Protein AF-A0A958QUV6-F1 (afdb_monomer_lite)

Foldseek 3Di:
DDPVLVVVLVVLLVVLLVVCVPVVDDSLVSSLVVCVVRPDPVCSVVVSVVSVCVSVVVVCVVCVVVDPPLLVVLLVLLQVLLQVVQVVVVVPDPDPVVLVVVQVVVVCCVVPPDPDDDDDPDDSNCSSVVNNVCNNCCVSHNSD

Secondary structure (DSSP, 8-state):
--HHHHHHHHHHHHHHHHHHHHHSS-HHHHHHHHHTTTS-HHHHHHHHHHHHHHHHHHHHHHTGGGS-HHHHHHHHHHHHHHHHHHHHHHHT---THHHHHHHHHHHHHHHH--SS-------TTHHHHHHHHHHHHHHHH---

Structure (mmCIF, N/CA/C/O backbone):
data_AF-A0A958QUV6-F1
#
_entry.id   AF-A0A958QUV6-F1
#
loop_
_atom_site.group_PDB
_atom_site.id
_atom_site.type_symbol
_atom_site.label_atom_id
_atom_site.label_alt_id
_atom_site.label_comp_id
_atom_site.label_asym_id
_atom_site.label_entity_id
_atom_site.label_seq_id
_atom_site.pdbx_PDB_ins_code
_atom_site.Cartn_x
_atom_site.Cartn_y
_atom_site.Cartn_z
_atom_site.occupancy
_atom_site.B_iso_or_equiv
_atom_site.auth_seq_id
_atom_site.auth_comp_id
_atom_site.auth_asym_id
_atom_site.auth_atom_id
_atom_site.pdbx_PDB_model_num
ATOM 1 N N . MET A 1 1 ? -9.850 8.803 21.828 1.00 79.44 1 MET A N 1
ATOM 2 C CA . MET A 1 1 ? -8.582 8.051 21.826 1.00 79.44 1 MET A CA 1
ATOM 3 C C . MET A 1 1 ? -7.731 8.603 22.948 1.00 79.44 1 MET A C 1
ATOM 5 O O . MET A 1 1 ? -7.523 9.813 22.984 1.00 79.44 1 MET A O 1
ATOM 9 N N . ASN A 1 2 ? -7.358 7.765 23.907 1.00 90.81 2 ASN A N 1
ATOM 10 C CA . ASN A 1 2 ? -6.481 8.162 25.010 1.00 90.81 2 ASN A CA 1
ATOM 11 C C . ASN A 1 2 ? -4.998 7.973 24.603 1.00 90.81 2 ASN A C 1
ATOM 13 O O . ASN A 1 2 ? -4.694 7.488 23.514 1.00 90.81 2 ASN A O 1
ATOM 17 N N . TRP A 1 3 ? -4.055 8.369 25.460 1.00 92.62 3 TRP A N 1
ATOM 18 C CA . TRP A 1 3 ? -2.621 8.235 25.163 1.00 92.62 3 TRP A CA 1
ATOM 19 C C . TRP A 1 3 ? -2.143 6.779 25.049 1.00 92.62 3 TRP A C 1
ATOM 21 O O . TRP A 1 3 ? -1.209 6.498 24.295 1.00 92.62 3 TRP A O 1
ATOM 31 N N . LEU A 1 4 ? -2.790 5.849 25.757 1.00 93.38 4 LEU A N 1
ATOM 32 C CA . LEU A 1 4 ? -2.481 4.417 25.690 1.00 93.38 4 LEU A CA 1
ATOM 33 C C . LEU A 1 4 ? -2.798 3.859 24.299 1.00 93.38 4 LEU A C 1
ATOM 35 O O . LEU A 1 4 ? -1.949 3.202 23.702 1.00 93.38 4 LEU A O 1
ATOM 39 N N . ASP A 1 5 ? -3.969 4.197 23.759 1.00 91.44 5 ASP A N 1
ATOM 40 C CA . ASP A 1 5 ? -4.424 3.805 22.424 1.00 91.44 5 ASP A CA 1
ATOM 41 C C . ASP A 1 5 ? -3.421 4.241 21.347 1.00 91.44 5 ASP A C 1
ATOM 43 O O . ASP A 1 5 ? -3.009 3.451 20.499 1.00 91.44 5 ASP A O 1
ATOM 47 N N . ILE A 1 6 ? -2.990 5.506 21.404 1.00 91.25 6 ILE A N 1
ATOM 48 C CA . ILE A 1 6 ? -2.030 6.079 20.452 1.00 91.25 6 ILE A CA 1
ATOM 49 C C . ILE A 1 6 ? -0.692 5.342 20.535 1.00 91.25 6 ILE A C 1
ATOM 51 O O . ILE A 1 6 ? -0.114 4.987 19.508 1.00 91.25 6 ILE A O 1
ATOM 55 N N . THR A 1 7 ? -0.214 5.082 21.752 1.00 93.38 7 THR A N 1
ATOM 56 C CA . THR A 1 7 ? 1.058 4.384 21.978 1.00 93.38 7 THR A CA 1
ATOM 57 C C . THR A 1 7 ? 0.999 2.947 21.458 1.00 93.38 7 THR A C 1
ATOM 59 O O . THR A 1 7 ? 1.919 2.503 20.771 1.00 93.38 7 THR A O 1
ATOM 62 N N . LEU A 1 8 ? -0.103 2.236 21.712 1.00 93.19 8 LEU A N 1
ATOM 63 C CA . LEU A 1 8 ? -0.324 0.879 21.215 1.00 93.19 8 LEU A CA 1
ATOM 64 C C . LEU A 1 8 ? -0.334 0.844 19.682 1.00 93.19 8 LEU A C 1
ATOM 66 O O . LEU A 1 8 ? 0.349 0.016 19.079 1.00 93.19 8 LEU A O 1
ATOM 70 N N . LEU A 1 9 ? -1.066 1.765 19.053 1.00 92.88 9 LEU A N 1
ATOM 71 C CA . LEU A 1 9 ? -1.142 1.871 17.596 1.00 92.88 9 LEU A CA 1
ATOM 72 C C . LEU A 1 9 ? 0.214 2.218 16.973 1.00 92.88 9 LEU A C 1
ATOM 74 O O . LEU A 1 9 ? 0.556 1.662 15.932 1.00 92.88 9 LEU A O 1
ATOM 78 N N . ALA A 1 10 ? 1.007 3.082 17.611 1.00 93.12 10 ALA A N 1
ATOM 79 C CA . ALA A 1 10 ? 2.353 3.415 17.153 1.00 93.12 10 ALA A CA 1
ATOM 80 C C . ALA A 1 10 ? 3.293 2.199 17.204 1.00 93.12 10 ALA A C 1
ATOM 82 O O . ALA A 1 10 ? 3.975 1.907 16.221 1.00 93.12 10 ALA A O 1
ATOM 83 N N . ILE A 1 11 ? 3.288 1.451 18.314 1.00 94.81 11 ILE A N 1
ATOM 84 C CA . ILE A 1 11 ? 4.067 0.211 18.445 1.00 94.81 11 ILE A CA 1
ATOM 85 C C . ILE A 1 11 ? 3.625 -0.799 17.383 1.00 94.81 11 ILE A C 1
ATOM 87 O O . ILE A 1 11 ? 4.464 -1.362 16.678 1.00 94.81 11 ILE A O 1
ATOM 91 N N . LEU A 1 12 ? 2.314 -0.992 17.227 1.00 94.31 12 LEU A N 1
ATOM 92 C CA . LEU A 1 12 ? 1.764 -1.916 16.244 1.00 94.31 12 LEU A CA 1
ATOM 93 C C . LEU A 1 12 ? 2.176 -1.527 14.819 1.00 94.31 12 LEU A C 1
ATOM 95 O O . LEU A 1 12 ? 2.634 -2.394 14.083 1.00 94.31 12 LEU A O 1
ATOM 99 N N . ALA A 1 13 ? 2.077 -0.247 14.450 1.00 92.31 13 ALA A N 1
ATOM 100 C CA . ALA A 1 13 ? 2.485 0.259 13.139 1.00 92.31 13 ALA A CA 1
ATOM 101 C C . ALA A 1 13 ? 3.968 -0.018 12.842 1.00 92.31 13 ALA A C 1
ATOM 103 O O . ALA A 1 13 ? 4.318 -0.411 11.728 1.00 92.31 13 ALA A O 1
ATOM 104 N N . VAL A 1 14 ? 4.851 0.146 13.833 1.00 92.38 14 VAL A N 1
ATOM 105 C CA . VAL A 1 14 ? 6.281 -0.164 13.674 1.00 92.38 14 VAL A CA 1
ATOM 106 C C . VAL A 1 14 ? 6.489 -1.665 13.477 1.00 92.38 14 VAL A C 1
ATOM 108 O O . VAL A 1 14 ? 7.153 -2.068 12.520 1.00 92.38 14 VAL A O 1
ATOM 111 N N . LEU A 1 15 ? 5.893 -2.504 14.327 1.00 93.44 15 LEU A N 1
ATOM 112 C CA . LEU A 1 15 ? 6.039 -3.962 14.249 1.00 93.44 15 LEU A CA 1
ATOM 113 C C . LEU A 1 15 ? 5.515 -4.526 12.922 1.00 93.44 15 LEU A C 1
ATOM 115 O O . LEU A 1 15 ? 6.176 -5.348 12.282 1.00 93.44 15 LEU A O 1
ATOM 119 N N . THR A 1 16 ? 4.354 -4.061 12.469 1.00 91.75 16 THR A N 1
ATOM 120 C CA . THR A 1 16 ? 3.757 -4.505 11.205 1.00 91.75 16 THR A CA 1
ATOM 121 C C . THR A 1 16 ? 4.505 -3.959 9.988 1.00 91.75 16 THR A C 1
ATOM 123 O O . THR A 1 16 ? 4.610 -4.651 8.969 1.00 91.75 16 THR A O 1
ATOM 126 N N . SER A 1 17 ? 5.100 -2.768 10.084 1.00 89.56 17 SER A N 1
ATOM 127 C CA . SER A 1 17 ? 6.002 -2.241 9.056 1.00 89.56 17 SER A CA 1
ATOM 128 C C . SER A 1 17 ? 7.270 -3.095 8.938 1.00 89.56 17 SER A C 1
ATOM 130 O O . SER A 1 17 ? 7.658 -3.456 7.825 1.00 89.56 17 SER A O 1
ATOM 132 N N . VAL A 1 18 ? 7.880 -3.496 10.061 1.00 89.38 18 VAL A N 1
ATOM 133 C CA . VAL A 1 18 ? 9.024 -4.428 10.069 1.00 89.38 18 VAL A CA 1
ATOM 134 C C . VAL A 1 18 ? 8.627 -5.768 9.455 1.00 89.38 18 VAL A C 1
ATOM 136 O O . VAL A 1 18 ? 9.332 -6.271 8.580 1.00 89.38 18 VAL A O 1
ATOM 139 N N . MET A 1 19 ? 7.468 -6.314 9.832 1.00 88.62 19 MET A N 1
ATOM 140 C CA . MET A 1 19 ? 6.959 -7.557 9.250 1.00 88.62 19 MET A CA 1
ATOM 141 C C . MET A 1 19 ? 6.782 -7.442 7.729 1.00 88.62 19 MET A C 1
ATOM 143 O O . MET A 1 19 ? 7.203 -8.335 6.998 1.00 88.62 19 MET A O 1
ATOM 147 N N . SER A 1 20 ? 6.241 -6.324 7.233 1.00 86.81 20 SER A N 1
ATOM 148 C CA . SER A 1 20 ? 6.125 -6.068 5.788 1.00 86.81 20 SER A CA 1
ATOM 149 C C . SER A 1 20 ? 7.484 -5.947 5.099 1.00 86.81 20 SER A C 1
ATOM 151 O O . SER A 1 20 ? 7.623 -6.358 3.948 1.00 86.81 20 SER A O 1
ATOM 153 N N . GLY A 1 21 ? 8.484 -5.386 5.782 1.00 83.44 21 GLY A N 1
ATOM 154 C CA . GLY A 1 21 ? 9.852 -5.288 5.280 1.00 83.44 21 GLY A CA 1
ATOM 155 C C . GLY A 1 21 ? 10.533 -6.651 5.151 1.00 83.44 21 GLY A C 1
ATOM 156 O O . GLY A 1 21 ? 11.128 -6.932 4.115 1.00 83.44 21 GLY A O 1
ATOM 157 N N . VAL A 1 22 ? 10.406 -7.506 6.170 1.00 84.88 22 VAL A N 1
ATOM 158 C CA . VAL A 1 22 ? 11.071 -8.820 6.230 1.00 84.88 22 VAL A CA 1
ATOM 159 C C . VAL A 1 22 ? 10.337 -9.875 5.400 1.00 84.88 22 VAL A C 1
ATOM 161 O O . VAL A 1 22 ? 10.952 -10.565 4.591 1.00 84.88 22 VAL A O 1
ATOM 164 N N . ALA A 1 23 ? 9.022 -10.011 5.584 1.00 79.75 23 ALA A N 1
ATOM 165 C CA . ALA A 1 23 ? 8.213 -11.017 4.893 1.00 79.75 23 ALA A CA 1
ATOM 166 C C . ALA A 1 23 ? 7.779 -10.569 3.484 1.00 79.75 23 ALA A C 1
ATOM 168 O O . ALA A 1 23 ? 7.264 -11.369 2.702 1.00 79.75 23 ALA A O 1
ATOM 169 N N . GLY A 1 24 ? 7.945 -9.284 3.157 1.00 72.25 24 GLY A N 1
ATOM 170 C CA . GLY A 1 24 ? 7.549 -8.686 1.882 1.00 72.25 24 GLY A CA 1
ATOM 171 C C . GLY A 1 24 ? 6.051 -8.382 1.750 1.00 72.25 24 GLY A C 1
ATOM 172 O O . GLY A 1 24 ? 5.674 -7.615 0.865 1.00 72.25 24 GLY A O 1
ATOM 173 N N . MET A 1 25 ? 5.192 -8.940 2.614 1.00 76.06 25 MET A N 1
ATOM 174 C CA . MET A 1 25 ? 3.736 -8.749 2.595 1.00 76.06 25 MET A CA 1
ATOM 175 C C . MET A 1 25 ? 3.091 -8.979 3.975 1.00 76.06 25 MET A C 1
ATOM 177 O O . MET A 1 25 ? 3.717 -9.526 4.877 1.00 76.06 25 MET A O 1
ATOM 181 N N . GLY A 1 26 ? 1.819 -8.591 4.128 1.00 78.00 26 GLY A N 1
ATOM 182 C CA . GLY A 1 26 ? 0.957 -9.000 5.250 1.00 78.00 26 GLY A CA 1
ATOM 183 C C . GLY A 1 26 ? 0.913 -8.063 6.463 1.00 78.00 26 GLY A C 1
ATOM 184 O O . GLY A 1 26 ? -0.053 -8.116 7.220 1.00 78.00 26 GLY A O 1
ATOM 185 N N . GLY A 1 27 ? 1.884 -7.162 6.642 1.00 87.31 27 GLY A N 1
ATOM 186 C CA . GLY A 1 27 ? 1.867 -6.244 7.786 1.00 87.31 27 GLY A CA 1
ATOM 187 C C . GLY A 1 27 ? 0.708 -5.258 7.780 1.00 87.31 27 GLY A C 1
ATOM 188 O O . GLY A 1 27 ? 0.102 -5.067 8.825 1.00 87.31 27 GLY A O 1
ATOM 189 N N . GLY A 1 28 ? 0.315 -4.724 6.623 1.00 88.62 28 GLY A N 1
ATOM 190 C CA . GLY A 1 28 ? -0.874 -3.867 6.542 1.00 88.62 28 GLY A CA 1
ATOM 191 C C . GLY A 1 28 ? -2.166 -4.584 6.955 1.00 88.62 28 GLY A C 1
ATOM 192 O O . GLY A 1 28 ? -2.956 -4.029 7.709 1.00 88.62 28 GLY A O 1
ATOM 193 N N . VAL A 1 29 ? -2.336 -5.862 6.588 1.00 85.44 29 VAL A N 1
ATOM 194 C CA . VAL A 1 29 ? -3.482 -6.677 7.041 1.00 85.44 29 VAL A CA 1
ATOM 195 C C . VAL A 1 29 ? -3.469 -6.836 8.564 1.00 85.44 29 VAL A C 1
ATOM 197 O O . VAL A 1 29 ? -4.496 -6.649 9.213 1.00 85.44 29 VAL A O 1
ATOM 200 N N . ALA A 1 30 ? -2.307 -7.148 9.145 1.00 87.62 30 ALA A N 1
ATOM 201 C CA . ALA A 1 30 ? -2.159 -7.277 10.593 1.00 87.62 30 ALA A CA 1
ATOM 202 C C . ALA A 1 30 ? -2.373 -5.941 11.325 1.00 87.62 30 ALA A C 1
ATOM 204 O O . ALA A 1 30 ? -2.969 -5.919 12.400 1.00 87.62 30 ALA A O 1
ATOM 205 N N . PHE A 1 31 ? -1.929 -4.828 10.736 1.00 91.25 31 PHE A N 1
ATOM 206 C CA . PHE A 1 31 ? -2.150 -3.491 11.278 1.00 91.25 31 PHE A CA 1
ATOM 207 C C . PHE A 1 31 ? -3.636 -3.147 11.284 1.00 91.25 31 PHE A C 1
ATOM 209 O O . PHE A 1 31 ? -4.171 -2.821 12.339 1.00 91.25 31 PHE A O 1
ATOM 216 N N . LEU A 1 32 ? -4.318 -3.329 10.150 1.00 88.50 32 LEU A N 1
ATOM 217 C CA . LEU A 1 32 ? -5.756 -3.112 10.020 1.00 88.50 32 LEU A CA 1
ATOM 218 C C . LEU A 1 32 ? -6.546 -3.947 11.041 1.00 88.50 32 LEU A C 1
ATOM 220 O O . LEU A 1 32 ? -7.429 -3.416 11.711 1.00 88.50 32 LEU A O 1
ATOM 224 N N . ALA A 1 33 ? -6.192 -5.226 11.208 1.00 86.00 33 ALA A N 1
ATOM 225 C CA . ALA A 1 33 ? -6.812 -6.115 12.192 1.00 86.00 33 ALA A CA 1
ATOM 226 C C . ALA A 1 33 ? -6.550 -5.683 13.645 1.00 86.00 33 ALA A C 1
ATOM 228 O O . ALA A 1 33 ? -7.419 -5.820 14.499 1.00 86.00 33 ALA A O 1
ATOM 229 N N . GLY A 1 34 ? -5.373 -5.141 13.960 1.00 88.44 34 GLY A N 1
ATOM 230 C CA . GLY A 1 34 ? -5.119 -4.594 15.293 1.00 88.44 34 GLY A CA 1
ATOM 231 C C . GLY A 1 34 ? -5.854 -3.271 15.536 1.00 88.44 34 GLY A C 1
ATOM 232 O O . GLY A 1 34 ? -6.371 -3.039 16.628 1.00 88.44 34 GLY A O 1
ATOM 233 N N . MET A 1 35 ? -5.978 -2.425 14.510 1.00 90.06 35 MET A N 1
ATOM 234 C CA . MET A 1 35 ? -6.701 -1.159 14.611 1.00 90.06 35 MET A CA 1
ATOM 235 C C . MET A 1 35 ? -8.192 -1.349 14.921 1.00 90.06 35 MET A C 1
ATOM 237 O O . MET A 1 35 ? -8.752 -0.501 15.614 1.00 90.06 35 MET A O 1
ATOM 241 N N . THR A 1 36 ? -8.837 -2.443 14.489 1.00 87.19 36 THR A N 1
ATOM 242 C CA . THR A 1 36 ? -10.274 -2.680 14.761 1.00 87.19 36 THR A CA 1
ATOM 243 C C . THR A 1 36 ? -10.616 -2.783 16.247 1.00 87.19 36 THR A C 1
ATOM 245 O O . THR A 1 36 ? -11.776 -2.615 16.610 1.00 87.19 36 THR A O 1
ATOM 248 N N . PHE A 1 37 ? -9.631 -3.041 17.114 1.00 87.56 37 PHE A N 1
ATOM 249 C CA . PHE A 1 37 ? -9.838 -3.100 18.564 1.00 87.56 37 PHE A CA 1
ATOM 250 C C . PHE A 1 37 ? -9.851 -1.723 19.243 1.00 87.56 37 PHE A C 1
ATOM 252 O O . PHE A 1 37 ? -10.293 -1.617 20.383 1.00 87.56 37 PHE A O 1
ATOM 259 N N . VAL A 1 38 ? -9.358 -0.678 18.568 1.00 89.88 38 VAL A N 1
ATOM 260 C CA . VAL A 1 38 ? -9.073 0.633 19.181 1.00 89.88 38 VAL A CA 1
ATOM 261 C C . VAL A 1 38 ? -9.725 1.786 18.413 1.00 89.88 38 VAL A C 1
ATOM 263 O O . VAL A 1 38 ? -10.184 2.764 19.003 1.00 89.88 38 VAL A O 1
ATOM 266 N N . VAL A 1 39 ? -9.766 1.688 17.084 1.00 89.00 39 VAL A N 1
ATOM 267 C CA . VAL A 1 39 ? -10.189 2.760 16.181 1.00 89.00 39 VAL A CA 1
ATOM 268 C C . VAL A 1 39 ? -11.634 2.525 15.728 1.00 89.00 39 VAL A C 1
ATOM 270 O O . VAL A 1 39 ? -11.956 1.431 15.261 1.00 89.00 39 VAL A O 1
ATOM 273 N N . PRO A 1 40 ? -12.516 3.540 15.796 1.00 87.38 40 PRO A N 1
ATOM 274 C CA . PRO A 1 40 ? -13.877 3.409 15.289 1.00 87.38 40 PRO A CA 1
ATOM 275 C C . PRO A 1 40 ? -13.886 3.213 13.763 1.00 87.38 40 PRO A C 1
ATOM 277 O O . PRO A 1 40 ? -13.077 3.792 13.036 1.00 87.38 40 PRO A O 1
ATOM 280 N N . TYR A 1 41 ? -14.839 2.420 13.262 1.00 78.25 41 TYR A N 1
ATOM 281 C CA . TYR A 1 41 ? -14.886 1.977 11.859 1.00 78.25 41 TYR A CA 1
ATOM 282 C C . TYR A 1 41 ? -14.856 3.108 10.819 1.00 78.25 41 TYR A C 1
ATOM 284 O O . TYR A 1 41 ? -14.291 2.933 9.742 1.00 78.25 41 TYR A O 1
ATOM 292 N N . ASN A 1 42 ? -15.426 4.273 11.132 1.00 81.81 42 ASN A N 1
ATOM 293 C CA . ASN A 1 42 ? -15.437 5.437 10.240 1.00 81.81 42 ASN A CA 1
ATOM 294 C C . ASN A 1 42 ? -14.047 6.071 10.041 1.00 81.81 42 ASN A C 1
ATOM 296 O O . ASN A 1 42 ? -13.804 6.681 9.003 1.00 81.81 42 ASN A O 1
ATOM 300 N N . LEU A 1 43 ? -13.141 5.928 11.013 1.00 87.62 43 LEU A N 1
ATOM 301 C CA . LEU A 1 43 ? -11.766 6.440 10.955 1.00 87.62 43 LEU A CA 1
ATOM 302 C C . LEU A 1 43 ? -10.746 5.357 10.597 1.00 87.62 43 LEU A C 1
ATOM 304 O O . LEU A 1 43 ? -9.616 5.677 10.235 1.00 87.62 43 LEU A O 1
ATOM 308 N N . LEU A 1 44 ? -11.150 4.088 10.663 1.00 85.38 44 LEU A N 1
ATOM 309 C CA . LEU A 1 44 ? -10.286 2.933 10.450 1.00 85.38 44 LEU A CA 1
ATOM 310 C C . LEU A 1 44 ? -9.596 2.967 9.080 1.00 85.38 44 LEU A C 1
ATOM 312 O O . LEU A 1 44 ? -8.372 2.915 9.010 1.00 85.38 44 LEU A O 1
ATOM 316 N N . ILE A 1 45 ? -10.375 3.104 8.000 1.00 85.00 45 ILE A N 1
ATOM 317 C CA . ILE A 1 45 ? -9.854 3.075 6.625 1.00 85.00 45 ILE A CA 1
ATOM 318 C C . ILE A 1 45 ? -8.952 4.290 6.330 1.00 85.00 45 ILE A C 1
ATOM 320 O O . ILE A 1 45 ? -7.838 4.072 5.849 1.00 85.00 45 ILE A O 1
ATOM 324 N N . PRO A 1 46 ? -9.347 5.548 6.633 1.00 87.81 46 PRO A N 1
ATOM 325 C CA . PRO A 1 46 ? -8.478 6.705 6.404 1.00 87.81 46 PRO A CA 1
ATOM 326 C C . PRO A 1 46 ? -7.153 6.642 7.171 1.00 87.81 46 PRO A C 1
ATOM 328 O O . PRO A 1 46 ? -6.099 6.953 6.609 1.00 87.81 46 PRO A O 1
ATOM 331 N N . LEU A 1 47 ? -7.192 6.226 8.442 1.00 90.69 47 LEU A N 1
ATOM 332 C CA . LEU A 1 47 ? -5.987 6.113 9.263 1.00 90.69 47 LEU A CA 1
ATOM 333 C C . LEU A 1 47 ? -5.079 4.995 8.751 1.00 90.69 47 LEU A C 1
ATOM 335 O O . LEU A 1 47 ? -3.894 5.239 8.535 1.00 90.69 47 LEU A O 1
ATOM 339 N N . HIS A 1 48 ? -5.642 3.817 8.467 1.00 90.31 48 HIS A N 1
ATOM 340 C CA . HIS A 1 48 ? -4.903 2.693 7.892 1.00 90.31 48 HIS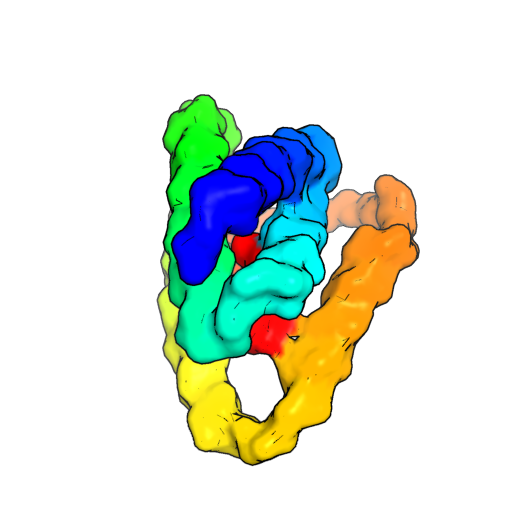 A CA 1
ATOM 341 C C . HIS A 1 48 ? -4.215 3.095 6.586 1.00 90.31 48 HIS A C 1
ATOM 343 O O . HIS A 1 48 ? -2.999 2.966 6.458 1.00 90.31 48 HIS A O 1
ATOM 349 N N . GLY A 1 49 ? -4.972 3.666 5.645 1.00 89.25 49 GLY A N 1
ATOM 350 C CA . GLY A 1 49 ? -4.453 4.091 4.347 1.00 89.25 49 GLY A CA 1
ATOM 351 C C . GLY A 1 49 ? -3.344 5.137 4.458 1.00 89.25 49 GLY A C 1
ATOM 352 O O . GLY A 1 49 ? -2.334 5.029 3.767 1.00 89.25 49 GLY A O 1
ATOM 353 N N . THR A 1 50 ? -3.478 6.110 5.363 1.00 91.56 50 THR A N 1
ATOM 354 C CA . THR A 1 50 ? -2.453 7.146 5.570 1.00 91.56 50 THR A CA 1
ATOM 355 C C . THR A 1 50 ? -1.172 6.558 6.160 1.00 91.56 50 THR A C 1
ATOM 357 O O . THR A 1 50 ? -0.078 6.820 5.654 1.00 91.56 50 THR A O 1
ATOM 360 N N . THR A 1 51 ? -1.282 5.723 7.195 1.00 91.81 51 THR A N 1
ATOM 361 C CA . THR A 1 51 ? -0.120 5.052 7.796 1.00 91.81 51 THR A CA 1
ATOM 362 C C . THR A 1 51 ? 0.575 4.146 6.782 1.00 91.81 51 THR A C 1
ATOM 364 O O . THR A 1 51 ? 1.805 4.137 6.687 1.00 91.81 51 THR A O 1
ATOM 367 N N . GLN A 1 52 ? -0.206 3.430 5.975 1.00 90.81 52 GLN A N 1
ATOM 368 C CA . GLN A 1 52 ? 0.306 2.511 4.972 1.00 90.81 52 GLN A CA 1
ATOM 369 C C . GLN A 1 52 ? 0.979 3.243 3.801 1.00 90.81 52 GLN A C 1
ATOM 371 O O . GLN A 1 52 ? 2.033 2.806 3.330 1.00 90.81 52 GLN A O 1
ATOM 376 N N . LEU A 1 53 ? 0.437 4.394 3.388 1.00 90.50 53 LEU A N 1
ATOM 377 C CA . LEU A 1 53 ? 1.066 5.289 2.417 1.00 90.50 53 LEU A CA 1
ATOM 378 C C . LEU A 1 53 ? 2.452 5.717 2.908 1.00 90.50 53 LEU A C 1
ATOM 380 O O . LEU A 1 53 ? 3.428 5.562 2.180 1.00 90.50 53 LEU A O 1
ATOM 384 N N . ILE A 1 54 ? 2.553 6.200 4.150 1.00 91.44 54 ILE A N 1
ATOM 385 C CA . ILE A 1 54 ? 3.821 6.671 4.726 1.00 91.44 54 ILE A CA 1
ATOM 386 C C . ILE A 1 54 ? 4.827 5.516 4.841 1.00 91.44 54 ILE A C 1
ATOM 388 O O . ILE A 1 54 ? 5.972 5.653 4.403 1.00 91.44 54 ILE A O 1
ATOM 392 N N . SER A 1 55 ? 4.411 4.364 5.374 1.00 89.69 55 SER A N 1
ATOM 393 C CA . SER A 1 55 ? 5.272 3.180 5.527 1.00 89.69 55 SER A CA 1
ATOM 394 C C . SER A 1 55 ? 5.819 2.685 4.180 1.00 89.69 55 SER A C 1
ATOM 396 O O . SER A 1 55 ? 7.034 2.535 4.006 1.00 89.69 55 SER A O 1
ATOM 398 N N . ASN A 1 56 ? 4.950 2.498 3.184 1.00 90.19 56 ASN A N 1
ATOM 399 C CA . ASN A 1 56 ? 5.366 2.023 1.866 1.00 90.19 56 ASN A CA 1
ATOM 400 C C . ASN A 1 56 ? 6.179 3.054 1.092 1.00 90.19 56 ASN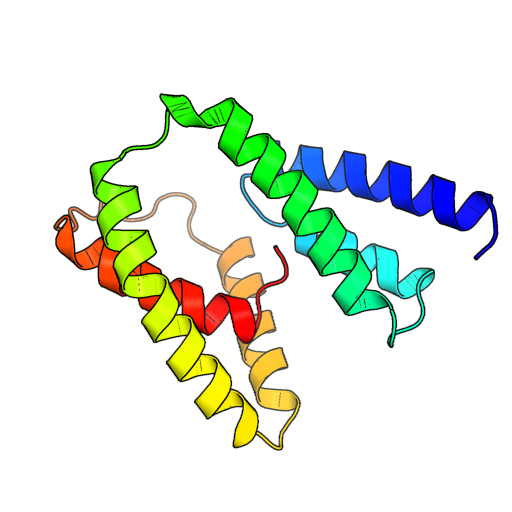 A C 1
ATOM 402 O O . ASN A 1 56 ? 7.134 2.672 0.416 1.00 90.19 56 ASN A O 1
ATOM 406 N N . LEU A 1 57 ? 5.829 4.337 1.192 1.00 91.44 57 LEU A N 1
ATOM 407 C CA . LEU A 1 57 ? 6.572 5.403 0.532 1.00 91.44 57 LEU A CA 1
ATOM 408 C C . LEU A 1 57 ? 7.991 5.498 1.092 1.00 91.44 57 LEU A C 1
ATOM 410 O O . LEU A 1 57 ? 8.942 5.579 0.322 1.00 91.44 57 LEU A O 1
ATOM 414 N N . SER A 1 58 ? 8.148 5.385 2.412 1.00 91.12 58 SER A N 1
ATOM 415 C CA . SER A 1 58 ? 9.463 5.369 3.065 1.00 91.12 58 SER A CA 1
ATOM 416 C C . SER A 1 58 ? 10.331 4.222 2.534 1.00 91.12 58 SER A C 1
ATOM 418 O O . SER A 1 58 ? 11.495 4.421 2.183 1.00 91.12 58 SER A O 1
ATOM 420 N N . ARG A 1 59 ? 9.744 3.028 2.377 1.00 87.75 59 ARG A N 1
ATOM 421 C CA . ARG A 1 59 ? 10.410 1.862 1.774 1.00 87.75 59 ARG A CA 1
ATOM 422 C C . ARG A 1 59 ? 10.743 2.073 0.294 1.00 87.75 59 ARG A C 1
ATOM 424 O O . ARG A 1 59 ? 11.833 1.707 -0.139 1.00 87.75 59 ARG A O 1
ATOM 431 N N . ALA A 1 60 ? 9.831 2.661 -0.477 1.00 90.25 60 ALA A N 1
ATOM 432 C CA . ALA A 1 60 ? 10.050 2.956 -1.890 1.00 90.25 60 ALA A CA 1
ATOM 433 C C . ALA A 1 60 ? 11.181 3.976 -2.091 1.00 90.25 60 ALA A C 1
ATOM 435 O O . ALA A 1 60 ? 12.002 3.795 -2.985 1.00 90.25 60 ALA A O 1
ATOM 436 N N . ILE A 1 61 ? 11.261 5.000 -1.234 1.00 93.50 61 ILE A N 1
ATOM 437 C CA . ILE A 1 61 ? 12.348 5.987 -1.232 1.00 93.50 61 ILE A CA 1
ATOM 438 C C . ILE A 1 61 ? 13.676 5.314 -0.872 1.00 93.50 61 ILE A C 1
ATOM 440 O O . ILE A 1 61 ? 14.659 5.488 -1.590 1.00 93.50 61 ILE A O 1
ATOM 444 N N . TYR A 1 62 ? 13.704 4.501 0.189 1.00 92.38 62 TYR A N 1
ATOM 445 C CA . TYR A 1 62 ? 14.913 3.782 0.606 1.00 92.38 62 TYR A CA 1
ATOM 446 C C . TYR A 1 62 ? 15.448 2.855 -0.497 1.00 92.38 62 TYR A C 1
ATOM 448 O O . TYR A 1 62 ? 16.653 2.776 -0.726 1.00 92.38 62 TYR A O 1
ATOM 456 N N . LEU A 1 63 ? 14.550 2.192 -1.231 1.00 92.12 63 LEU A N 1
ATOM 457 C CA . LEU A 1 63 ? 14.894 1.255 -2.303 1.00 92.12 63 LEU A CA 1
ATOM 458 C C . LEU A 1 63 ? 14.901 1.884 -3.700 1.00 92.12 63 LEU A C 1
ATOM 460 O O . LEU A 1 63 ? 15.040 1.151 -4.677 1.00 92.12 63 LEU A O 1
ATOM 464 N N . LEU A 1 64 ? 14.785 3.209 -3.829 1.00 93.88 64 LEU A N 1
ATOM 465 C CA . LEU A 1 64 ? 14.552 3.879 -5.114 1.00 93.88 64 LEU A CA 1
ATOM 466 C C . LEU A 1 64 ? 15.601 3.517 -6.178 1.00 93.88 64 LEU A C 1
ATOM 468 O O . LEU A 1 64 ? 15.265 3.303 -7.342 1.00 93.88 64 LEU A O 1
ATOM 472 N N . HIS A 1 65 ? 16.866 3.384 -5.770 1.00 94.38 65 HIS A N 1
ATOM 473 C CA . HIS A 1 65 ? 17.979 3.009 -6.649 1.00 94.38 65 HIS A CA 1
ATOM 474 C C . HIS A 1 65 ? 17.968 1.528 -7.066 1.00 94.38 65 HIS A C 1
ATOM 476 O O . HIS A 1 65 ? 18.562 1.177 -8.083 1.00 94.38 65 HIS A O 1
ATOM 482 N N . HIS A 1 66 ? 17.273 0.668 -6.320 1.00 93.69 66 HIS A N 1
ATOM 483 C CA . HIS A 1 66 ? 17.104 -0.756 -6.619 1.00 93.69 66 HIS A CA 1
ATOM 484 C C . HIS A 1 66 ? 15.847 -1.047 -7.452 1.00 93.69 66 HIS A C 1
ATOM 486 O O . HIS A 1 66 ? 15.625 -2.187 -7.863 1.00 93.69 66 HIS A O 1
ATOM 492 N N . ILE A 1 67 ? 15.019 -0.035 -7.731 1.00 93.06 67 ILE A N 1
ATOM 493 C CA . ILE A 1 67 ? 13.826 -0.198 -8.561 1.00 93.06 67 ILE A CA 1
ATOM 494 C C . ILE A 1 67 ? 14.234 -0.355 -10.028 1.00 93.06 67 ILE A C 1
ATOM 496 O O . ILE A 1 67 ? 14.879 0.508 -10.628 1.00 93.06 67 ILE A O 1
ATOM 500 N N . ASN A 1 68 ? 13.781 -1.443 -10.654 1.00 94.19 68 ASN A N 1
ATOM 501 C CA . ASN A 1 68 ? 13.902 -1.606 -12.097 1.00 94.19 68 ASN A CA 1
ATOM 502 C C . ASN A 1 68 ? 12.968 -0.615 -12.812 1.00 94.19 68 ASN A C 1
ATOM 504 O O . ASN A 1 68 ? 11.762 -0.845 -12.933 1.00 94.19 68 ASN A O 1
ATOM 508 N N . LYS A 1 69 ? 13.545 0.479 -13.319 1.00 94.38 69 LYS A N 1
ATOM 509 C CA . LYS A 1 69 ? 12.812 1.578 -13.969 1.00 94.38 69 LYS A CA 1
ATOM 510 C C . LYS A 1 69 ? 11.939 1.125 -15.139 1.00 94.38 69 LYS A C 1
ATOM 512 O O . LYS A 1 69 ? 10.860 1.674 -15.332 1.00 94.38 69 LYS A O 1
ATOM 517 N N . LYS A 1 70 ? 12.380 0.121 -15.907 1.00 94.81 70 LYS A N 1
ATOM 518 C CA . LYS A 1 70 ? 11.619 -0.400 -17.051 1.00 94.81 70 LYS A CA 1
ATOM 519 C C . LYS A 1 70 ? 10.332 -1.072 -16.580 1.00 94.81 70 LYS A C 1
ATOM 521 O O . LYS A 1 70 ? 9.263 -0.729 -17.064 1.00 94.81 70 LYS A O 1
ATOM 526 N N . ILE A 1 71 ? 10.429 -1.977 -15.606 1.00 94.88 71 ILE A N 1
ATOM 527 C CA . ILE A 1 71 ? 9.258 -2.657 -15.029 1.00 94.88 71 ILE A CA 1
ATOM 528 C C . ILE A 1 71 ? 8.311 -1.636 -14.392 1.00 94.88 71 ILE A C 1
ATOM 530 O O . ILE A 1 71 ? 7.108 -1.669 -14.646 1.00 94.88 71 ILE A O 1
ATOM 534 N N . PHE A 1 72 ? 8.865 -0.699 -13.617 1.00 94.62 72 PHE A N 1
ATOM 535 C CA . PHE A 1 72 ? 8.096 0.361 -12.969 1.00 94.62 72 PHE A CA 1
ATOM 536 C C . PHE A 1 72 ? 7.299 1.204 -13.973 1.00 94.62 72 PHE A C 1
ATOM 538 O O . PHE A 1 72 ? 6.123 1.464 -13.738 1.00 94.62 72 PHE A O 1
ATOM 545 N N . LEU A 1 73 ? 7.900 1.579 -15.109 1.00 96.00 73 LEU A N 1
ATOM 546 C CA . LEU A 1 73 ? 7.229 2.366 -16.146 1.00 96.00 73 LEU A CA 1
ATOM 547 C C . LEU A 1 73 ? 6.016 1.628 -16.734 1.00 96.00 73 LEU A C 1
ATOM 549 O O . LEU A 1 73 ? 4.937 2.198 -16.834 1.00 96.00 73 LEU A O 1
ATOM 553 N N . PHE A 1 74 ? 6.159 0.353 -17.100 1.00 96.25 74 PHE A N 1
ATOM 554 C CA . PHE A 1 74 ? 5.019 -0.405 -17.626 1.00 96.25 74 PHE A CA 1
ATOM 555 C C . PHE A 1 74 ? 3.933 -0.590 -16.562 1.00 96.25 74 PHE A C 1
ATOM 557 O O . PHE A 1 74 ? 2.755 -0.396 -16.854 1.00 96.25 74 PHE A O 1
ATOM 564 N N . PHE A 1 75 ? 4.324 -0.880 -15.320 1.00 95.88 75 PHE A N 1
ATOM 565 C CA . PHE A 1 75 ? 3.394 -1.021 -14.202 1.00 95.88 75 PHE A CA 1
ATOM 566 C C . PHE A 1 75 ? 2.5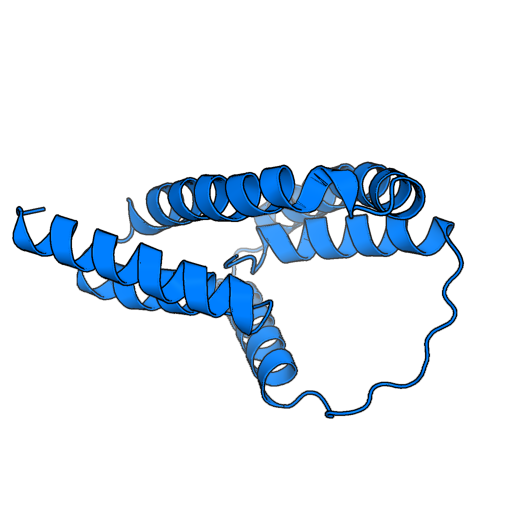96 0.263 -13.930 1.00 95.88 75 PHE A C 1
ATOM 568 O O . PHE A 1 75 ? 1.366 0.215 -13.862 1.00 95.88 75 PHE A O 1
ATOM 575 N N . ILE A 1 76 ? 3.267 1.418 -13.825 1.00 95.69 76 ILE A N 1
ATOM 576 C CA . ILE A 1 76 ? 2.611 2.698 -13.522 1.00 95.69 76 ILE A CA 1
ATOM 577 C C . ILE A 1 76 ? 1.692 3.157 -14.662 1.00 95.69 76 ILE A C 1
ATOM 579 O O . ILE A 1 76 ? 0.709 3.835 -14.399 1.00 95.69 76 ILE A O 1
ATOM 583 N N . LEU A 1 77 ? 1.964 2.766 -15.913 1.00 96.06 77 LEU A N 1
ATOM 584 C CA . LEU A 1 77 ? 1.084 3.061 -17.049 1.00 96.06 77 LEU A CA 1
ATOM 585 C C . LEU A 1 77 ? -0.219 2.250 -17.005 1.00 96.06 77 LEU A C 1
ATOM 587 O O . LEU A 1 77 ? -1.273 2.761 -17.378 1.00 96.06 77 LEU A O 1
ATOM 591 N N . GLY A 1 78 ? -0.167 1.002 -16.535 1.00 96.06 78 GLY A N 1
ATOM 592 C CA . GLY A 1 78 ? -1.360 0.166 -16.382 1.00 96.06 78 GLY A CA 1
ATOM 593 C C . GLY A 1 78 ? -2.213 0.516 -15.159 1.00 96.06 78 GLY A C 1
ATOM 594 O O . GLY A 1 78 ? -3.436 0.385 -15.189 1.00 96.06 78 GLY A O 1
ATOM 595 N N . LEU A 1 79 ? -1.583 0.989 -14.083 1.00 96.00 79 LEU A N 1
ATOM 596 C CA . LEU A 1 79 ? -2.233 1.213 -12.790 1.00 96.00 79 LEU A CA 1
ATOM 597 C C . LEU A 1 79 ? -3.459 2.160 -12.838 1.00 96.00 79 LEU A C 1
ATOM 599 O O . LEU A 1 79 ? -4.502 1.771 -12.302 1.00 96.00 79 LEU A O 1
ATOM 603 N N . PRO A 1 80 ? -3.423 3.339 -13.500 1.00 96.62 80 PRO A N 1
ATOM 604 C CA . PRO A 1 80 ? -4.580 4.231 -13.599 1.00 96.62 80 PRO A CA 1
ATOM 605 C C . PRO A 1 80 ? -5.801 3.575 -14.243 1.00 96.62 80 PRO A C 1
ATOM 607 O O . PRO A 1 80 ? -6.921 3.783 -13.782 1.00 96.62 80 PRO A O 1
ATOM 610 N N . LEU A 1 81 ? -5.598 2.745 -15.271 1.00 96.31 81 LEU A N 1
ATOM 611 C CA . LEU A 1 81 ? -6.695 2.025 -15.919 1.00 96.31 81 LEU A CA 1
ATOM 612 C C . LEU A 1 81 ? -7.341 1.036 -14.946 1.00 96.31 81 LEU A C 1
ATOM 614 O O . LEU A 1 81 ? -8.563 0.989 -14.850 1.00 96.31 81 LEU A O 1
ATOM 618 N N . GLY A 1 82 ? -6.538 0.306 -14.167 1.00 95.12 82 GLY A N 1
ATOM 619 C CA . GLY A 1 82 ? -7.050 -0.582 -13.122 1.00 95.12 82 GLY A CA 1
ATOM 620 C C . GLY A 1 82 ? -7.877 0.149 -12.060 1.00 95.12 82 GLY A C 1
ATOM 621 O O . GLY A 1 82 ? -8.957 -0.308 -11.691 1.00 95.12 82 GLY A O 1
ATOM 622 N N . ILE A 1 83 ? -7.409 1.321 -11.622 1.00 93.75 83 ILE A N 1
ATOM 623 C CA . ILE A 1 83 ? -8.114 2.184 -10.661 1.00 93.75 83 ILE A CA 1
ATOM 624 C C . ILE A 1 83 ? -9.468 2.641 -11.224 1.00 93.75 83 ILE A C 1
ATOM 626 O O . ILE A 1 83 ? -10.497 2.533 -10.553 1.00 93.75 83 ILE A O 1
ATOM 630 N N . ILE A 1 84 ? -9.497 3.119 -12.470 1.00 94.69 84 ILE A N 1
ATOM 631 C CA . ILE A 1 84 ? -10.737 3.560 -13.128 1.00 94.69 84 ILE A CA 1
ATOM 632 C C . ILE A 1 84 ? -11.725 2.391 -13.244 1.00 94.69 84 ILE A C 1
ATOM 634 O O . ILE A 1 84 ? -12.893 2.534 -12.885 1.00 94.69 84 ILE A O 1
ATOM 638 N N . LEU A 1 85 ? -11.256 1.215 -13.664 1.00 93.44 85 LEU A N 1
ATOM 639 C CA . LEU A 1 85 ? -12.098 0.024 -13.785 1.00 93.44 85 LEU A CA 1
ATOM 640 C C . LEU A 1 85 ? -12.679 -0.413 -12.435 1.00 93.44 85 LEU A C 1
ATOM 642 O O . LEU A 1 85 ? -13.882 -0.651 -12.335 1.00 93.44 85 LEU A O 1
ATOM 646 N N . ALA A 1 86 ? -11.867 -0.477 -11.377 1.00 90.38 86 ALA A N 1
ATOM 647 C CA . ALA A 1 86 ? -12.367 -0.863 -10.059 1.00 90.38 86 ALA A CA 1
ATOM 648 C C . ALA A 1 86 ? -13.329 0.164 -9.459 1.00 90.38 86 ALA A C 1
ATOM 650 O O . ALA A 1 86 ? -14.335 -0.226 -8.869 1.00 90.38 86 ALA A O 1
ATOM 651 N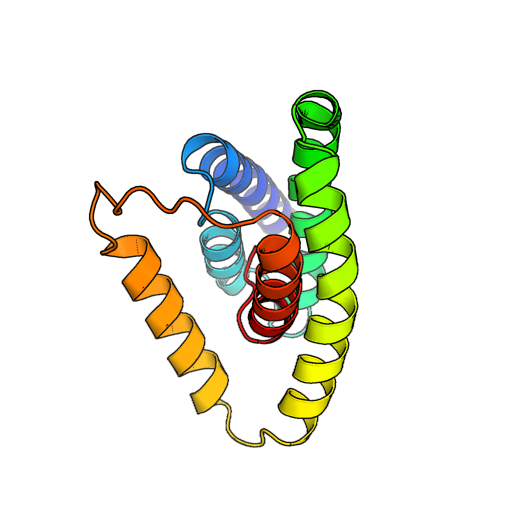 N . THR A 1 87 ? -13.075 1.465 -9.629 1.00 89.38 87 THR A N 1
ATOM 652 C CA . THR A 1 87 ? -14.006 2.497 -9.142 1.00 89.38 87 THR A CA 1
ATOM 653 C C . THR A 1 87 ? -15.360 2.432 -9.845 1.00 89.38 87 THR A C 1
ATOM 655 O O . THR A 1 87 ? -16.384 2.658 -9.202 1.00 89.38 87 THR A O 1
ATOM 658 N N . GLN A 1 88 ? -15.400 2.088 -11.135 1.00 89.75 88 GLN A N 1
ATOM 659 C CA . GLN A 1 88 ? -16.656 1.825 -11.840 1.00 89.75 88 GLN A CA 1
ATOM 660 C C . GLN A 1 88 ? -17.330 0.538 -11.354 1.00 89.75 88 GLN A C 1
ATOM 662 O O . GLN A 1 88 ? -18.540 0.531 -11.144 1.00 89.75 88 GLN A O 1
ATOM 667 N N . LEU A 1 89 ? -16.556 -0.528 -11.131 1.00 86.50 89 LEU A N 1
ATOM 668 C CA . LEU A 1 89 ? -17.078 -1.813 -10.670 1.00 86.50 89 LEU A CA 1
ATOM 669 C C . LEU A 1 89 ? -17.734 -1.697 -9.286 1.00 86.50 89 LEU A C 1
ATOM 671 O O . LEU A 1 89 ? -18.852 -2.166 -9.101 1.00 86.50 89 LEU A O 1
ATOM 675 N N . ILE A 1 90 ? -17.078 -1.024 -8.334 1.00 84.12 90 ILE A N 1
ATOM 676 C CA . ILE A 1 90 ? -17.567 -0.879 -6.951 1.00 84.12 90 ILE A CA 1
ATOM 677 C C . ILE A 1 90 ? -18.892 -0.122 -6.881 1.00 84.12 90 ILE A C 1
ATOM 679 O O . ILE A 1 90 ? -19.733 -0.471 -6.060 1.00 84.12 90 ILE A O 1
ATOM 683 N N . LYS A 1 91 ? -19.120 0.864 -7.759 1.00 83.94 91 LYS A N 1
ATOM 684 C CA . LYS A 1 91 ? -20.398 1.599 -7.809 1.00 83.94 91 LYS A CA 1
ATOM 685 C C . LYS A 1 91 ? -21.601 0.694 -8.079 1.00 83.94 91 LYS A C 1
ATOM 687 O O . LYS A 1 91 ? -22.699 1.029 -7.657 1.00 83.94 91 LYS A O 1
ATOM 692 N N . ASN A 1 92 ? -21.383 -0.429 -8.760 1.00 81.50 92 ASN A N 1
ATOM 693 C CA . ASN A 1 92 ? -22.432 -1.371 -9.143 1.00 81.50 92 ASN A CA 1
ATOM 694 C C . ASN A 1 92 ? -22.504 -2.595 -8.209 1.00 81.50 92 ASN A C 1
ATOM 696 O O . ASN A 1 92 ? -23.342 -3.470 -8.413 1.00 81.50 92 ASN A O 1
ATOM 700 N N . ILE A 1 93 ? -21.621 -2.695 -7.207 1.00 79.19 93 ILE A N 1
ATOM 701 C CA . ILE A 1 93 ? -21.613 -3.802 -6.246 1.00 79.19 93 ILE A CA 1
ATOM 702 C C . ILE A 1 93 ? -22.421 -3.388 -5.013 1.00 79.19 93 ILE A C 1
ATOM 704 O O . ILE A 1 93 ? -21.926 -2.689 -4.133 1.00 79.19 93 ILE A O 1
ATOM 708 N N . GLU A 1 94 ? -23.659 -3.872 -4.915 1.00 73.94 94 GLU A N 1
ATOM 709 C CA . GLU A 1 94 ? -24.498 -3.674 -3.720 1.00 73.94 94 GLU A CA 1
ATOM 710 C C . GLU A 1 94 ? -24.164 -4.673 -2.595 1.00 73.94 94 GLU A C 1
ATOM 712 O O . GLU A 1 94 ? -24.375 -4.408 -1.410 1.00 73.94 94 GLU A O 1
ATOM 717 N N . SER A 1 95 ? -23.607 -5.836 -2.951 1.00 77.94 95 SER A N 1
ATOM 718 C CA . SER A 1 95 ? -23.329 -6.918 -2.005 1.00 77.94 95 SER A CA 1
ATOM 719 C C . SER A 1 95 ? -21.954 -6.792 -1.352 1.00 77.94 95 SER A C 1
ATOM 721 O O . SER A 1 95 ? -20.916 -6.890 -2.007 1.00 77.94 95 SER A O 1
ATOM 723 N N . LYS A 1 96 ? -21.941 -6.709 -0.017 1.00 72.00 96 LYS A N 1
ATOM 724 C CA . LYS A 1 96 ? -20.714 -6.750 0.797 1.00 72.00 96 LYS A CA 1
ATOM 725 C C . LYS A 1 96 ? -19.976 -8.093 0.715 1.00 72.00 96 LYS A C 1
ATOM 727 O O . LYS A 1 96 ? -18.794 -8.143 1.032 1.00 72.00 96 LYS A O 1
ATOM 732 N N . LEU A 1 97 ? -20.642 -9.176 0.298 1.00 79.94 97 LEU A N 1
ATOM 733 C CA . LEU A 1 97 ? -20.039 -10.514 0.242 1.00 79.94 97 LEU A CA 1
ATOM 734 C C . LEU A 1 97 ? -18.910 -10.596 -0.790 1.00 79.94 97 LEU A C 1
ATOM 736 O O . LEU A 1 97 ? -17.891 -11.221 -0.521 1.00 79.94 97 LEU A O 1
ATOM 740 N N . PHE A 1 98 ? -19.058 -9.927 -1.935 1.00 80.81 98 PHE A N 1
ATOM 741 C CA . PHE A 1 98 ? -18.090 -9.987 -3.030 1.00 80.81 98 PHE A CA 1
ATOM 742 C C . PHE A 1 98 ? -16.659 -9.566 -2.625 1.00 80.81 98 PHE A C 1
ATOM 744 O O . PHE A 1 98 ? -15.744 -10.381 -2.783 1.00 80.81 98 PHE A O 1
ATOM 751 N N . PRO A 1 99 ? -16.422 -8.362 -2.058 1.00 73.19 99 PRO A N 1
ATOM 752 C CA . PRO A 1 99 ? -15.080 -7.967 -1.625 1.00 73.19 99 PRO A CA 1
ATOM 753 C C . PRO A 1 99 ? -14.537 -8.853 -0.492 1.00 73.19 99 PRO A C 1
ATOM 755 O O . PRO A 1 99 ? -13.347 -9.162 -0.490 1.00 73.19 99 PRO A O 1
ATOM 758 N N . PHE A 1 100 ? -15.385 -9.336 0.428 1.00 75.62 100 PHE A N 1
ATOM 759 C CA . PHE A 1 100 ? -14.942 -10.252 1.487 1.00 75.62 100 PHE A CA 1
ATOM 760 C C . PHE A 1 100 ? -14.484 -11.606 0.945 1.00 75.62 100 PHE A C 1
ATOM 762 O O . PHE A 1 100 ? -13.447 -12.111 1.375 1.00 75.62 100 PHE A O 1
ATOM 769 N N . THR A 1 101 ? -15.208 -12.187 -0.014 1.00 83.38 101 THR A N 1
ATOM 770 C CA . THR A 1 101 ? -14.800 -13.441 -0.659 1.00 83.38 101 THR A CA 1
ATOM 771 C C . THR A 1 101 ? -13.479 -13.267 -1.402 1.00 83.38 101 THR A C 1
ATOM 773 O O . THR A 1 101 ? -12.590 -14.108 -1.274 1.00 83.38 101 THR A O 1
ATOM 776 N N . LEU A 1 102 ? -13.312 -12.160 -2.129 1.00 80.56 102 LEU A N 1
ATOM 777 C CA . LEU A 1 102 ? -12.074 -11.875 -2.853 1.00 80.56 102 LEU A CA 1
ATOM 778 C C . LEU A 1 102 ? -10.882 -11.695 -1.893 1.00 80.56 102 LEU A C 1
ATOM 780 O O . LEU A 1 102 ? -9.794 -12.211 -2.154 1.00 80.56 102 LEU A O 1
ATOM 784 N N . LEU A 1 103 ? -11.097 -11.030 -0.752 1.00 77.31 103 LEU A N 1
ATOM 785 C CA . LEU A 1 103 ? -10.083 -10.855 0.288 1.00 77.31 103 LEU A CA 1
ATOM 786 C C . LEU A 1 103 ? -9.710 -12.194 0.932 1.00 77.31 103 LEU A C 1
ATOM 788 O O . LEU A 1 103 ? -8.526 -12.484 1.097 1.00 77.31 103 LEU A O 1
ATOM 792 N N . ALA A 1 104 ? -10.701 -13.028 1.258 1.00 81.06 104 ALA A N 1
ATOM 793 C CA . ALA A 1 104 ? -10.467 -14.359 1.807 1.00 81.06 104 ALA A CA 1
ATOM 794 C C . ALA A 1 104 ? -9.633 -15.215 0.841 1.00 81.06 104 ALA A C 1
ATOM 796 O O . ALA A 1 104 ? -8.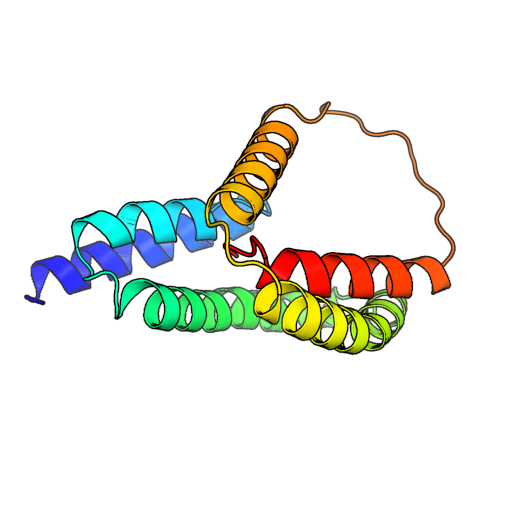625 -15.780 1.255 1.00 81.06 104 ALA A O 1
ATOM 797 N N . LEU A 1 105 ? -9.978 -15.229 -0.453 1.00 85.38 105 LEU A N 1
ATOM 798 C CA . LEU A 1 105 ? -9.202 -15.926 -1.485 1.00 85.38 105 LEU A CA 1
ATOM 799 C C . LEU A 1 105 ? -7.761 -15.409 -1.577 1.00 85.38 105 LEU A C 1
ATOM 801 O O . LEU A 1 105 ? -6.831 -16.214 -1.665 1.00 85.38 105 LEU A O 1
ATOM 805 N N . LEU A 1 106 ? -7.559 -14.088 -1.520 1.00 78.62 106 LEU A N 1
ATOM 806 C CA . LEU A 1 106 ? -6.223 -13.488 -1.530 1.00 78.62 106 LEU A CA 1
ATOM 807 C C . LEU A 1 106 ? -5.399 -13.930 -0.313 1.00 78.62 106 LEU A C 1
ATOM 809 O O . LEU A 1 106 ? -4.238 -14.307 -0.474 1.00 78.62 106 LEU A O 1
ATOM 813 N N . ILE A 1 107 ? -5.987 -13.912 0.887 1.00 77.25 107 ILE A N 1
ATOM 814 C CA . ILE A 1 107 ? -5.322 -14.346 2.124 1.00 77.25 107 ILE A CA 1
ATOM 815 C C . ILE A 1 107 ? -4.996 -15.842 2.058 1.00 77.25 107 ILE A C 1
ATOM 817 O O . ILE A 1 107 ? -3.864 -16.233 2.342 1.00 77.25 107 ILE A O 1
ATOM 821 N N . THR A 1 108 ? -5.944 -16.683 1.637 1.00 83.38 108 THR A N 1
ATOM 822 C CA . THR A 1 108 ? -5.720 -18.125 1.469 1.00 83.38 108 THR A CA 1
ATOM 823 C C . THR A 1 108 ? -4.587 -18.383 0.480 1.00 83.38 108 THR A C 1
ATOM 825 O O . THR A 1 108 ? -3.660 -19.130 0.788 1.00 83.38 108 THR A O 1
ATOM 828 N N . TYR A 1 109 ? -4.592 -17.722 -0.677 1.00 83.06 109 TYR A N 1
ATOM 829 C CA . TYR A 1 109 ? -3.498 -17.845 -1.636 1.00 83.06 109 TYR A CA 1
ATOM 830 C C . TYR A 1 109 ? -2.163 -17.375 -1.042 1.00 83.06 109 TYR A C 1
ATOM 832 O O . TYR A 1 109 ? -1.157 -18.065 -1.171 1.00 83.06 109 TYR A O 1
ATOM 840 N N . ALA A 1 110 ? -2.137 -16.238 -0.347 1.00 75.00 110 ALA A N 1
ATOM 841 C CA . ALA A 1 110 ? -0.926 -15.709 0.275 1.00 75.00 110 ALA A CA 1
ATOM 842 C C . ALA A 1 110 ? -0.299 -16.673 1.295 1.00 75.00 110 ALA A C 1
ATOM 844 O O . ALA A 1 110 ? 0.927 -16.810 1.319 1.00 75.00 110 ALA A O 1
ATOM 845 N N . LEU A 1 111 ? -1.130 -17.335 2.107 1.00 80.19 111 LEU 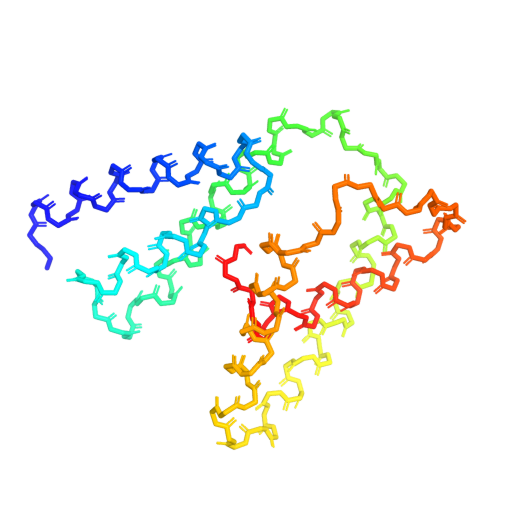A N 1
ATOM 846 C CA . LEU A 1 111 ? -0.702 -18.264 3.156 1.00 80.19 111 LEU A CA 1
ATOM 847 C C . LEU A 1 111 ? -0.290 -19.633 2.607 1.00 80.19 111 LEU A C 1
ATOM 849 O O . LEU A 1 111 ? 0.680 -20.216 3.088 1.00 80.19 111 LEU A O 1
ATOM 853 N N . PHE A 1 112 ? -1.012 -20.141 1.607 1.00 84.44 112 PHE A N 1
ATOM 854 C CA . PHE A 1 112 ? -0.850 -21.511 1.115 1.00 84.44 112 PHE A CA 1
ATOM 855 C C . PHE A 1 112 ? -0.167 -21.607 -0.255 1.00 84.44 112 PHE A C 1
ATOM 857 O O . PHE A 1 112 ? -0.066 -22.706 -0.804 1.00 84.44 112 PHE A O 1
ATOM 864 N N . LYS A 1 113 ? 0.329 -20.496 -0.825 1.00 79.94 113 LYS A N 1
ATOM 865 C CA . LYS A 1 113 ? 1.075 -20.549 -2.091 1.00 79.94 113 LYS A CA 1
ATOM 866 C C . LYS A 1 113 ? 2.274 -21.503 -1.972 1.00 79.94 113 LYS A C 1
ATOM 868 O O . LYS A 1 113 ? 2.972 -21.507 -0.952 1.00 79.94 113 LYS A O 1
ATOM 873 N N . PRO A 1 114 ? 2.569 -22.289 -3.018 1.00 82.38 114 PRO A N 1
ATOM 874 C CA . PRO A 1 114 ? 3.713 -23.189 -3.008 1.00 82.38 114 PRO A CA 1
ATOM 875 C C . PRO A 1 114 ? 5.027 -22.407 -2.865 1.00 82.38 114 PRO A C 1
ATOM 877 O O . PRO A 1 114 ? 5.208 -21.345 -3.460 1.00 82.38 114 PRO A O 1
ATOM 880 N N . LYS A 1 115 ? 5.980 -22.959 -2.096 1.00 77.94 115 LYS A N 1
ATOM 881 C CA . LYS A 1 115 ? 7.294 -22.331 -1.839 1.00 77.94 115 LYS A CA 1
ATOM 882 C C . LYS A 1 115 ? 8.108 -22.083 -3.114 1.00 77.94 115 LYS A C 1
ATOM 884 O O . LYS A 1 115 ? 8.943 -21.185 -3.138 1.00 77.94 115 LYS A O 1
ATOM 889 N N . LYS A 1 116 ? 7.889 -22.892 -4.152 1.00 82.50 116 LYS A N 1
ATOM 890 C CA . LYS A 1 116 ? 8.503 -22.744 -5.473 1.00 82.50 116 LYS A CA 1
ATOM 891 C C . LYS A 1 116 ? 7.397 -22.525 -6.495 1.00 82.50 116 LYS A C 1
ATOM 893 O O . LYS A 1 116 ? 6.597 -23.423 -6.738 1.00 82.50 116 LYS A O 1
ATOM 898 N N . LEU A 1 117 ? 7.366 -21.332 -7.072 1.00 79.81 117 LEU A N 1
ATOM 899 C CA . LEU A 1 117 ? 6.550 -21.031 -8.242 1.00 79.81 117 LEU A CA 1
ATOM 900 C C . LEU A 1 117 ? 7.377 -21.301 -9.508 1.00 79.81 117 LEU A C 1
ATOM 902 O O . LEU A 1 117 ? 8.604 -21.170 -9.463 1.00 79.81 117 LEU A O 1
ATOM 906 N N . PRO A 1 118 ? 6.741 -21.694 -10.625 1.00 84.12 118 PRO A N 1
ATOM 907 C CA . PRO A 1 118 ? 7.443 -21.875 -11.889 1.00 84.12 118 PRO A CA 1
ATOM 908 C C . PRO A 1 118 ? 8.111 -20.567 -12.329 1.00 84.12 118 PRO A C 1
ATOM 910 O O . PRO A 1 118 ? 7.584 -19.475 -12.108 1.00 84.12 118 PRO A O 1
ATOM 913 N N . HIS A 1 119 ? 9.275 -20.682 -12.969 1.00 79.44 119 HIS A N 1
ATOM 914 C CA . HIS A 1 119 ? 9.958 -19.532 -13.550 1.00 79.44 119 HIS A CA 1
ATOM 915 C C . HIS A 1 119 ? 9.119 -18.972 -14.703 1.00 79.44 119 HIS A C 1
ATOM 917 O O . HIS A 1 119 ? 8.944 -19.616 -15.735 1.00 79.44 119 HIS A O 1
ATOM 923 N N . LEU A 1 120 ? 8.586 -17.769 -14.509 1.00 81.56 120 LEU A N 1
ATOM 924 C CA . LEU A 1 120 ? 7.800 -17.049 -15.503 1.00 81.56 120 LEU A CA 1
ATOM 925 C C . LEU A 1 120 ? 8.696 -16.048 -16.233 1.00 81.56 120 LEU A C 1
ATOM 927 O O . LEU A 1 120 ? 9.082 -15.026 -15.670 1.00 81.56 120 LEU A O 1
ATOM 931 N N . ASN A 1 121 ? 8.989 -16.325 -17.503 1.00 84.12 121 ASN A N 1
ATOM 932 C CA . ASN A 1 121 ? 9.613 -15.359 -18.405 1.00 84.12 121 ASN A CA 1
ATOM 933 C C . ASN A 1 121 ? 8.519 -14.530 -19.079 1.00 84.12 121 ASN A C 1
ATOM 935 O O . ASN A 1 121 ? 8.068 -14.842 -20.179 1.00 84.12 121 ASN A O 1
ATOM 939 N N . ILE A 1 122 ? 8.058 -13.494 -18.384 1.00 85.69 122 ILE A N 1
ATOM 940 C CA . ILE A 1 122 ? 7.044 -12.576 -18.904 1.00 85.69 122 ILE A CA 1
ATOM 941 C C . ILE A 1 122 ? 7.696 -11.405 -19.653 1.00 85.69 122 ILE A C 1
ATOM 943 O O . ILE A 1 122 ? 8.677 -10.833 -19.168 1.00 85.69 122 ILE A O 1
ATOM 947 N N . PRO A 1 123 ? 7.173 -11.027 -20.834 1.00 93.38 123 PRO A N 1
ATOM 948 C CA . PRO A 1 123 ? 7.682 -9.882 -21.570 1.00 93.38 123 PRO A CA 1
ATOM 949 C C . PRO A 1 123 ? 7.381 -8.584 -20.814 1.00 93.38 123 PRO A C 1
ATOM 951 O O . PRO A 1 123 ? 6.423 -8.481 -20.049 1.00 93.38 123 PRO A O 1
ATOM 954 N N . LEU A 1 124 ? 8.192 -7.554 -21.057 1.00 92.56 124 LEU A N 1
ATOM 955 C CA . LEU A 1 124 ? 8.143 -6.310 -20.288 1.00 92.56 124 LEU A CA 1
ATOM 956 C C . LEU A 1 124 ? 6.772 -5.604 -20.349 1.00 92.56 124 LEU A C 1
ATOM 958 O O . LEU A 1 124 ? 6.329 -5.029 -19.358 1.00 92.56 124 LEU A O 1
ATOM 962 N N . TRP A 1 125 ? 6.067 -5.697 -21.480 1.00 93.88 125 TRP A N 1
ATOM 963 C CA . TRP A 1 125 ? 4.737 -5.104 -21.644 1.00 93.88 125 TRP A CA 1
ATOM 964 C C . TRP A 1 125 ? 3.686 -5.734 -20.719 1.00 93.88 125 TRP A C 1
ATOM 966 O O . TRP A 1 125 ? 2.742 -5.055 -20.317 1.00 93.88 125 TRP A O 1
ATOM 976 N N . SER A 1 126 ? 3.858 -7.000 -20.320 1.00 95.12 126 SER A N 1
ATOM 977 C CA . SER A 1 126 ? 2.922 -7.686 -19.425 1.00 95.12 126 SER A CA 1
ATOM 978 C C . SER A 1 126 ? 2.888 -7.062 -18.031 1.00 95.12 126 SER A C 1
ATOM 980 O O . SER A 1 126 ? 1.884 -7.194 -17.337 1.00 95.12 126 SER A O 1
ATOM 982 N N . PHE A 1 127 ? 3.916 -6.308 -17.626 1.00 95.12 127 PHE A N 1
ATOM 983 C CA . PHE A 1 127 ? 3.877 -5.556 -16.370 1.00 95.12 127 PHE A CA 1
ATOM 984 C C . PHE A 1 127 ? 2.843 -4.422 -16.380 1.00 95.12 127 PHE A C 1
ATOM 986 O O . PHE A 1 127 ? 2.387 -4.035 -15.308 1.00 95.12 127 PHE A O 1
ATOM 993 N N . ALA A 1 128 ? 2.392 -3.953 -17.549 1.00 96.44 128 ALA A N 1
ATOM 994 C CA . ALA A 1 128 ? 1.231 -3.067 -17.629 1.00 96.44 128 ALA A CA 1
ATOM 995 C C . ALA A 1 128 ? -0.062 -3.794 -17.244 1.00 96.44 128 ALA A C 1
ATOM 997 O O . ALA A 1 128 ? -0.862 -3.252 -16.486 1.00 96.44 128 ALA A O 1
ATOM 998 N N . LEU A 1 129 ? -0.238 -5.052 -17.670 1.00 95.81 129 LEU A N 1
ATOM 999 C CA . LEU A 1 129 ? -1.359 -5.878 -17.207 1.00 95.81 129 LEU A CA 1
ATOM 1000 C C . LEU A 1 129 ? -1.281 -6.123 -15.700 1.00 95.81 129 LEU A C 1
ATOM 1002 O O . LEU A 1 129 ? -2.296 -6.022 -15.018 1.00 95.81 129 LEU A O 1
ATOM 1006 N N . VAL A 1 130 ? -0.080 -6.382 -15.170 1.00 94.44 130 VAL A N 1
ATOM 1007 C CA . VAL A 1 130 ? 0.129 -6.479 -13.717 1.00 94.44 130 VAL A CA 1
ATOM 1008 C C . VAL A 1 130 ? -0.296 -5.179 -13.032 1.00 94.44 130 VAL A C 1
ATOM 1010 O O . VAL A 1 130 ? -1.024 -5.239 -12.050 1.00 94.44 130 VAL A O 1
ATOM 1013 N N . GLY A 1 131 ? 0.065 -4.015 -13.582 1.00 95.38 131 GLY A N 1
ATOM 1014 C CA . GLY A 1 131 ? -0.388 -2.707 -13.100 1.00 95.38 131 GLY A CA 1
ATOM 1015 C C . GLY A 1 131 ? -1.910 -2.565 -13.072 1.00 95.38 131 GLY A C 1
ATOM 1016 O O . GLY A 1 131 ? -2.460 -2.156 -12.052 1.00 95.38 131 GLY A O 1
ATOM 1017 N N . ILE A 1 132 ? -2.600 -2.963 -14.145 1.00 96.25 132 ILE A N 1
ATOM 1018 C CA . ILE A 1 132 ? -4.072 -2.947 -14.217 1.00 96.25 132 ILE A CA 1
ATOM 1019 C C . ILE A 1 132 ? -4.671 -3.849 -13.134 1.00 96.25 132 ILE A C 1
ATOM 1021 O O . ILE A 1 132 ? -5.515 -3.405 -12.357 1.00 96.25 132 ILE A O 1
ATOM 1025 N N . VAL A 1 133 ? -4.221 -5.104 -13.052 1.00 93.56 133 VAL A N 1
ATOM 1026 C CA . VAL A 1 133 ? -4.732 -6.081 -12.079 1.00 93.56 133 VAL A CA 1
ATOM 1027 C C . VAL A 1 133 ? -4.469 -5.606 -10.650 1.00 93.56 133 VAL A C 1
ATOM 1029 O O . VAL A 1 133 ? -5.373 -5.641 -9.818 1.00 93.56 133 VAL A O 1
ATOM 1032 N N . SER A 1 134 ? -3.270 -5.096 -10.365 1.00 92.06 134 SER A N 1
ATOM 1033 C CA . SER A 1 134 ? -2.931 -4.510 -9.066 1.00 92.06 134 SER A CA 1
ATOM 1034 C C . SER A 1 134 ? -3.774 -3.277 -8.745 1.00 92.06 134 SER A C 1
ATOM 1036 O O . SER A 1 134 ? -4.210 -3.143 -7.607 1.00 92.06 134 SER A O 1
ATOM 1038 N N . GLY A 1 135 ? -4.051 -2.407 -9.721 1.00 92.94 135 GLY A N 1
ATOM 1039 C CA . GLY A 1 135 ? -4.939 -1.256 -9.544 1.00 92.94 135 GLY A CA 1
ATOM 1040 C C . GLY A 1 135 ? -6.371 -1.673 -9.201 1.00 92.94 135 GLY A C 1
ATOM 1041 O O . GLY A 1 135 ? -6.976 -1.093 -8.303 1.00 92.94 135 GLY A O 1
ATOM 1042 N N . VAL A 1 136 ? -6.888 -2.725 -9.847 1.00 91.12 136 VAL A N 1
ATOM 1043 C CA . VAL A 1 136 ? -8.226 -3.261 -9.550 1.00 91.12 136 VAL A CA 1
ATOM 1044 C C . VAL A 1 136 ? -8.280 -3.882 -8.154 1.00 91.12 136 VAL A C 1
ATOM 1046 O O . VAL A 1 136 ? -9.125 -3.521 -7.331 1.00 91.12 136 VAL A O 1
ATOM 1049 N N . LEU A 1 137 ? -7.362 -4.810 -7.872 1.00 88.12 137 LEU A N 1
ATOM 1050 C CA . LEU A 1 137 ? -7.318 -5.529 -6.599 1.00 88.12 137 LEU A CA 1
ATOM 1051 C C . LEU A 1 137 ? -7.001 -4.598 -5.425 1.00 88.12 137 LEU A C 1
ATOM 1053 O O . LEU A 1 137 ? -7.534 -4.802 -4.339 1.00 88.12 137 LEU A O 1
ATOM 1057 N N . GLY A 1 138 ? -6.185 -3.564 -5.640 1.00 87.38 138 GLY A N 1
ATOM 1058 C CA . GLY A 1 138 ? -5.832 -2.585 -4.616 1.00 87.38 138 GLY A CA 1
ATOM 1059 C C . GLY A 1 138 ? -7.043 -1.828 -4.072 1.00 87.38 138 GLY A C 1
ATOM 1060 O O . GLY A 1 138 ? -7.136 -1.623 -2.869 1.00 87.38 138 GLY A O 1
ATOM 1061 N N . ILE A 1 139 ? -8.014 -1.474 -4.918 1.00 85.44 139 ILE A N 1
ATOM 1062 C CA . ILE A 1 139 ? -9.237 -0.807 -4.444 1.00 85.44 139 ILE A CA 1
ATOM 1063 C C . ILE A 1 139 ? -10.208 -1.811 -3.816 1.00 85.44 139 ILE A C 1
ATOM 1065 O O . ILE A 1 139 ? -10.841 -1.505 -2.810 1.00 85.44 139 ILE A O 1
ATOM 1069 N N . LEU A 1 140 ? -10.338 -3.008 -4.397 1.00 80.81 140 LEU A N 1
ATOM 1070 C CA . LEU A 1 140 ? -11.306 -3.999 -3.920 1.00 80.81 140 LEU A CA 1
ATOM 1071 C C . LEU A 1 140 ? -10.913 -4.610 -2.570 1.00 80.81 140 LEU A C 1
ATOM 1073 O O . LEU A 1 140 ? -11.773 -4.805 -1.715 1.00 80.81 140 LEU A O 1
ATOM 1077 N N . ILE A 1 141 ? -9.637 -4.964 -2.410 1.00 78.44 141 ILE A N 1
ATOM 1078 C CA . ILE A 1 141 ? -9.134 -5.779 -1.294 1.00 78.44 141 ILE A CA 1
ATOM 1079 C C . ILE A 1 141 ? -7.731 -5.366 -0.825 1.00 78.44 141 ILE A C 1
ATOM 1081 O O . ILE A 1 141 ? -7.075 -6.116 -0.098 1.00 78.44 141 ILE A O 1
ATOM 1085 N N . GLY A 1 142 ? -7.239 -4.200 -1.247 1.00 72.88 142 GLY A N 1
ATOM 1086 C CA . GLY A 1 142 ? -5.939 -3.693 -0.826 1.00 72.88 142 GLY A CA 1
ATOM 1087 C C . GLY A 1 142 ? -5.942 -3.369 0.661 1.00 72.88 142 GLY A C 1
ATOM 1088 O O . GLY A 1 142 ? -6.566 -2.414 1.111 1.00 72.88 142 GLY A O 1
ATOM 1089 N N . ALA A 1 143 ? -5.217 -4.176 1.426 1.00 67.06 143 ALA A N 1
ATOM 1090 C CA . ALA A 1 143 ? -4.978 -3.954 2.848 1.00 67.06 143 ALA A CA 1
ATOM 1091 C C . ALA A 1 143 ? -3.549 -3.454 3.125 1.00 67.06 143 ALA A C 1
ATOM 1093 O O . ALA A 1 143 ? -3.160 -3.325 4.282 1.00 67.06 143 ALA A O 1
ATOM 1094 N N . THR A 1 144 ? -2.760 -3.194 2.080 1.00 60.34 144 THR A N 1
ATOM 1095 C CA . THR A 1 144 ? -1.341 -2.811 2.129 1.00 60.34 144 THR A CA 1
ATOM 1096 C C . THR A 1 144 ? -1.016 -1.799 1.061 1.00 60.34 144 THR A C 1
ATOM 1098 O O . THR A 1 144 ? -1.636 -1.886 -0.018 1.00 60.34 144 THR A O 1
#

Sequence (144 aa):
MNWLDITLLAILAVLTSVMSGVAGMGGGVAFLAGMTFVVPYNLLIPLHGTTQLISNLSRAIYLLHHINKKIFLFFILGLPLGIILATQLIKNIESKLFPFTLLALLITYALFKPKKLPHLNIPLWSFALVGIVSGVLGILIGAT

Radius of gyration: 16.79 Å; chains: 1; bounding box: 42×31×47 Å

pLDDT: mean 87.62, std 6.97, range [60.34, 96.62]